Protein AF-A0A3R5WMZ9-F1 (afdb_monomer_lite)

pLDDT: mean 97.17, std 2.3, range [86.62, 98.5]

Radius of gyration: 12.24 Å; chains: 1; bounding box: 23×17×29 Å

Foldseek 3Di:
DDWDAQDWDADPVGRTPDGGDTDDDDPPDDDDDDD

Organism: NCBI:txid33043

Sequence (35 aa):
MIELENVSMTYPGGIEALKNVNINIEKGEFVFIVG

Secondary structure (DSSP, 8-state):
-EEEEEEEEE-TTS-EEEEEEEEEE-TT-------

InterPro domains:
  IPR027417 P-loop containing nucleoside triphosphate hydrolase [G3DSA:3.40.50.300] (1-35)
  IPR027417 P-loop containing nucleoside triphosphate hydrolase [SSF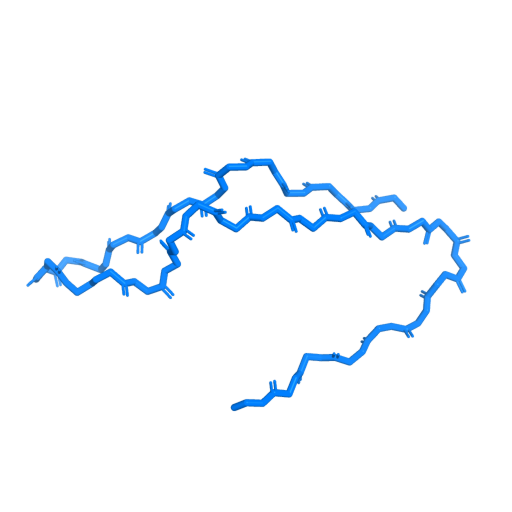52540] (1-35)

Structure (mmCIF, N/CA/C/O backbone):
data_AF-A0A3R5WMZ9-F1
#
_entry.id   AF-A0A3R5WMZ9-F1
#
loop_
_atom_site.group_PDB
_atom_site.id
_atom_site.type_symbol
_atom_site.label_atom_id
_atom_site.label_alt_id
_atom_site.label_comp_id
_atom_site.label_asym_id
_atom_site.label_entity_id
_atom_site.label_seq_id
_atom_site.pdbx_PDB_ins_code
_atom_site.Cartn_x
_atom_site.Cartn_y
_atom_site.Cartn_z
_atom_site.occupancy
_atom_site.B_iso_or_equiv
_atom_site.auth_seq_id
_atom_site.auth_comp_id
_atom_site.auth_asym_id
_atom_site.auth_atom_id
_atom_site.pdbx_PDB_model_num
ATOM 1 N N . MET A 1 1 ? -0.929 -0.461 14.030 1.00 90.88 1 MET A N 1
ATOM 2 C CA . MET A 1 1 ? 0.448 -0.091 13.703 1.00 90.88 1 MET A CA 1
ATOM 3 C C . MET A 1 1 ? 0.966 -1.119 12.726 1.00 90.88 1 MET A C 1
ATOM 5 O O . MET A 1 1 ? 1.188 -2.264 13.107 1.00 90.88 1 MET A O 1
ATOM 9 N N . ILE A 1 2 ? 1.009 -0.723 11.461 1.00 97.56 2 ILE A N 1
ATOM 10 C CA . ILE A 1 2 ? 1.702 -1.413 10.377 1.00 97.56 2 ILE A CA 1
ATOM 11 C C . ILE A 1 2 ? 2.710 -0.405 9.847 1.00 97.56 2 ILE A C 1
ATOM 13 O O . ILE A 1 2 ? 2.325 0.721 9.544 1.00 97.56 2 ILE A O 1
ATOM 17 N N . GLU A 1 3 ? 3.965 -0.818 9.730 1.00 98.12 3 GLU A N 1
ATOM 18 C CA . GLU A 1 3 ? 5.047 0.029 9.249 1.00 98.12 3 GLU A CA 1
ATOM 19 C C . GLU A 1 3 ? 5.842 -0.726 8.183 1.00 98.12 3 GLU A C 1
ATOM 21 O O . GLU A 1 3 ? 6.247 -1.875 8.370 1.00 98.12 3 GLU A O 1
ATOM 26 N N . LEU A 1 4 ? 6.004 -0.085 7.031 1.00 98.38 4 LEU A N 1
ATOM 27 C CA . LEU A 1 4 ? 6.851 -0.518 5.933 1.00 98.38 4 LEU A CA 1
ATOM 28 C C . LEU A 1 4 ? 7.849 0.609 5.692 1.00 98.38 4 LEU A C 1
ATOM 30 O O . LEU A 1 4 ? 7.443 1.708 5.320 1.00 98.38 4 LEU A O 1
ATOM 34 N N . GLU A 1 5 ? 9.134 0.326 5.881 1.00 98.19 5 GLU A N 1
ATOM 35 C CA . GLU A 1 5 ? 10.215 1.286 5.661 1.00 98.19 5 GLU A CA 1
ATOM 36 C C . GLU A 1 5 ? 11.079 0.854 4.481 1.00 98.19 5 GLU A C 1
ATOM 38 O O . GLU A 1 5 ? 11.604 -0.260 4.448 1.00 98.19 5 GLU A O 1
ATOM 43 N N . ASN A 1 6 ? 11.246 1.758 3.516 1.00 98.50 6 ASN A N 1
ATOM 44 C CA . ASN A 1 6 ? 12.110 1.604 2.346 1.00 98.50 6 ASN A CA 1
ATOM 45 C C . ASN A 1 6 ? 11.940 0.261 1.611 1.00 98.50 6 ASN A C 1
ATOM 47 O O . ASN A 1 6 ? 12.896 -0.321 1.086 1.00 98.50 6 ASN A O 1
ATOM 51 N N . VAL A 1 7 ? 10.707 -0.248 1.560 1.00 98.25 7 VAL A N 1
ATOM 52 C CA . VAL A 1 7 ? 10.420 -1.573 1.016 1.00 98.25 7 VAL A CA 1
ATOM 53 C C . VAL A 1 7 ? 10.574 -1.547 -0.494 1.00 98.25 7 VAL A C 1
ATOM 55 O O . VAL A 1 7 ? 9.890 -0.814 -1.208 1.00 98.25 7 VAL A O 1
ATOM 58 N N . SER A 1 8 ? 11.473 -2.390 -0.984 1.00 98.38 8 SER A N 1
ATOM 59 C CA . SER A 1 8 ? 11.679 -2.627 -2.407 1.00 98.38 8 SER A CA 1
ATOM 60 C C . SER A 1 8 ? 11.535 -4.115 -2.689 1.00 98.38 8 SER A C 1
ATOM 62 O O . SER A 1 8 ? 11.955 -4.948 -1.887 1.00 98.38 8 SER A O 1
ATOM 64 N N . MET A 1 9 ? 10.926 -4.452 -3.820 1.00 97.88 9 MET A N 1
ATOM 65 C CA . MET A 1 9 ? 10.699 -5.834 -4.223 1.00 97.88 9 MET A CA 1
ATOM 66 C C . MET A 1 9 ? 10.920 -5.966 -5.717 1.00 97.88 9 MET A C 1
ATOM 68 O O . MET A 1 9 ? 10.314 -5.242 -6.504 1.00 97.88 9 MET A O 1
ATOM 72 N N . THR A 1 10 ? 11.732 -6.947 -6.093 1.00 98.31 10 THR A N 1
ATOM 73 C CA . THR A 1 10 ? 12.026 -7.276 -7.485 1.00 98.31 10 THR A CA 1
ATOM 74 C C . THR A 1 10 ? 11.730 -8.748 -7.699 1.00 98.31 10 THR A C 1
ATOM 76 O O . THR A 1 10 ? 12.265 -9.604 -6.993 1.00 98.31 10 THR A O 1
ATOM 79 N N . TYR A 1 11 ? 10.875 -9.059 -8.669 1.00 97.81 11 TYR A N 1
ATOM 80 C CA . TYR A 1 11 ? 10.603 -10.448 -9.020 1.00 97.81 11 TYR A CA 1
ATOM 81 C C . TYR A 1 11 ? 11.830 -11.105 -9.670 1.00 97.81 11 TYR A C 1
ATOM 83 O O . TYR A 1 11 ? 12.613 -10.425 -10.348 1.00 97.81 11 TYR A O 1
ATOM 91 N N . PRO A 1 12 ? 11.983 -12.438 -9.549 1.00 95.94 12 PRO A N 1
ATOM 92 C CA . PRO A 1 12 ? 12.916 -13.186 -10.384 1.00 95.94 12 PRO A CA 1
ATOM 93 C C . PRO A 1 12 ? 12.632 -12.882 -11.865 1.00 95.94 12 PRO A C 1
ATOM 95 O O . PRO A 1 12 ? 11.530 -13.124 -12.348 1.00 95.94 12 PRO A O 1
ATOM 98 N N . GLY A 1 13 ? 13.599 -12.279 -12.561 1.00 95.25 13 GLY A N 1
ATOM 99 C CA . GLY A 1 13 ? 13.409 -11.704 -13.903 1.00 95.25 13 GLY A CA 1
ATOM 100 C C . GLY A 1 13 ? 13.658 -10.193 -13.985 1.00 95.25 13 GLY A C 1
ATOM 101 O O . GLY A 1 13 ? 13.687 -9.646 -15.081 1.00 95.25 13 GLY A O 1
ATOM 102 N N . GLY A 1 14 ? 13.892 -9.524 -12.851 1.00 96.44 14 GLY A N 1
ATOM 103 C CA . GLY A 1 14 ? 14.373 -8.138 -12.808 1.00 96.44 14 GLY A CA 1
ATOM 104 C C . GLY A 1 14 ? 13.278 -7.070 -12.855 1.00 96.44 14 GLY A C 1
ATOM 105 O O . GLY A 1 14 ? 13.594 -5.886 -12.919 1.00 96.44 14 GLY A O 1
ATOM 106 N N . ILE A 1 15 ? 12.003 -7.464 -12.801 1.00 97.81 15 ILE A N 1
ATOM 107 C CA . ILE A 1 15 ? 10.878 -6.523 -12.751 1.00 97.81 15 ILE A CA 1
ATOM 108 C C . ILE A 1 15 ? 10.754 -5.968 -11.329 1.00 97.81 15 ILE A C 1
ATOM 110 O O . ILE A 1 15 ? 10.472 -6.718 -10.392 1.00 97.81 15 ILE A O 1
ATOM 114 N N . GLU A 1 16 ? 10.955 -4.658 -11.182 1.00 97.81 16 GLU A N 1
ATOM 115 C CA . GLU A 1 16 ? 10.784 -3.919 -9.927 1.00 97.81 16 GLU A CA 1
ATOM 116 C C . GLU A 1 16 ? 9.284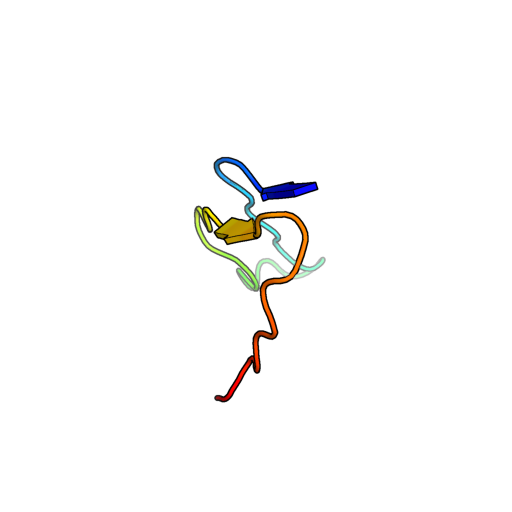 -3.734 -9.638 1.00 97.81 16 GLU A C 1
ATOM 118 O O . GLU A 1 16 ? 8.597 -2.968 -10.311 1.00 97.81 16 GLU A O 1
ATOM 123 N N . ALA A 1 17 ? 8.767 -4.484 -8.664 1.00 97.75 17 ALA A N 1
ATOM 124 C CA . ALA A 1 17 ? 7.363 -4.476 -8.255 1.00 97.75 17 ALA A CA 1
ATOM 125 C C . ALA A 1 17 ? 7.063 -3.398 -7.208 1.00 97.75 17 ALA A C 1
ATOM 127 O O . ALA A 1 17 ? 6.000 -2.787 -7.234 1.00 97.75 17 ALA A O 1
ATOM 128 N N . LEU A 1 18 ? 8.000 -3.165 -6.288 1.00 98.12 18 LEU A N 1
ATOM 129 C CA . LEU A 1 18 ? 7.943 -2.091 -5.300 1.00 98.12 18 LEU A CA 1
ATOM 130 C C . LEU A 1 18 ? 9.272 -1.348 -5.337 1.00 98.12 18 LEU A C 1
ATOM 132 O O . LEU A 1 18 ? 10.328 -1.982 -5.301 1.00 98.12 18 LEU A O 1
ATOM 136 N N . LYS A 1 19 ? 9.215 -0.018 -5.378 1.00 98.00 19 LYS A N 1
ATOM 137 C CA . LYS A 1 19 ? 10.392 0.849 -5.425 1.00 98.00 19 LYS A CA 1
ATOM 138 C C . LYS A 1 19 ? 10.385 1.792 -4.229 1.00 98.00 19 LYS A C 1
ATOM 140 O O . LYS A 1 19 ? 9.692 2.806 -4.258 1.00 98.00 19 LYS A O 1
ATOM 145 N N . ASN A 1 20 ? 11.172 1.464 -3.207 1.00 98.38 20 ASN A N 1
ATOM 146 C CA . ASN A 1 20 ? 11.375 2.288 -2.015 1.00 98.38 20 ASN A CA 1
ATOM 147 C C . ASN A 1 20 ? 10.069 2.803 -1.369 1.00 98.38 20 ASN A C 1
ATOM 149 O O . ASN A 1 20 ? 9.894 4.001 -1.131 1.00 98.38 20 ASN A O 1
ATOM 153 N N . VAL A 1 21 ? 9.122 1.896 -1.134 1.00 98.25 21 VAL A N 1
ATOM 154 C CA . VAL A 1 21 ? 7.796 2.216 -0.599 1.00 98.25 21 VAL A CA 1
ATOM 155 C C . VAL A 1 21 ? 7.864 2.381 0.917 1.00 98.25 21 VAL A C 1
ATOM 157 O O . VAL A 1 21 ? 8.407 1.527 1.616 1.00 98.25 21 VAL A O 1
ATOM 160 N N . ASN A 1 22 ? 7.274 3.470 1.4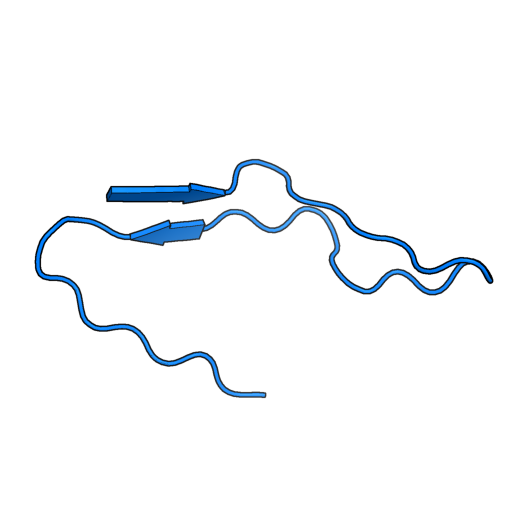12 1.00 98.31 22 ASN A N 1
ATOM 161 C CA . ASN A 1 22 ? 7.150 3.776 2.833 1.00 98.31 22 ASN A CA 1
ATOM 162 C C . ASN A 1 22 ? 5.666 3.926 3.187 1.00 98.31 22 ASN A C 1
ATOM 164 O O . ASN A 1 22 ? 4.971 4.731 2.565 1.00 98.31 22 ASN A O 1
ATOM 168 N N . ILE A 1 23 ? 5.175 3.143 4.148 1.00 98.12 23 ILE A N 1
ATOM 169 C CA . ILE A 1 23 ? 3.778 3.166 4.605 1.00 98.12 23 ILE A CA 1
ATOM 170 C C . ILE A 1 23 ? 3.772 3.094 6.131 1.00 98.12 23 ILE A C 1
ATOM 172 O O . ILE A 1 23 ? 4.333 2.162 6.698 1.00 98.12 23 ILE A O 1
ATOM 176 N N . ASN A 1 24 ? 3.078 4.029 6.775 1.00 98.19 24 ASN A N 1
ATOM 177 C CA . ASN A 1 24 ? 2.715 3.939 8.186 1.00 98.19 24 ASN A CA 1
ATOM 178 C C . ASN A 1 24 ? 1.185 3.924 8.303 1.00 98.19 24 ASN A C 1
ATOM 180 O O . ASN A 1 24 ? 0.525 4.768 7.698 1.00 98.19 24 ASN A O 1
ATOM 184 N N . ILE A 1 25 ? 0.638 2.954 9.041 1.00 98.31 25 ILE A N 1
ATOM 185 C CA . ILE A 1 25 ? -0.794 2.838 9.342 1.00 98.31 25 ILE A CA 1
ATOM 186 C C . ILE A 1 25 ? -0.982 2.681 10.849 1.00 98.31 25 ILE A C 1
ATOM 188 O O . ILE A 1 25 ? -0.630 1.658 11.460 1.00 98.31 25 ILE A O 1
ATOM 192 N N . GLU A 1 26 ? -1.616 3.676 11.448 1.00 98.25 26 GLU A N 1
ATOM 193 C CA . GLU A 1 26 ?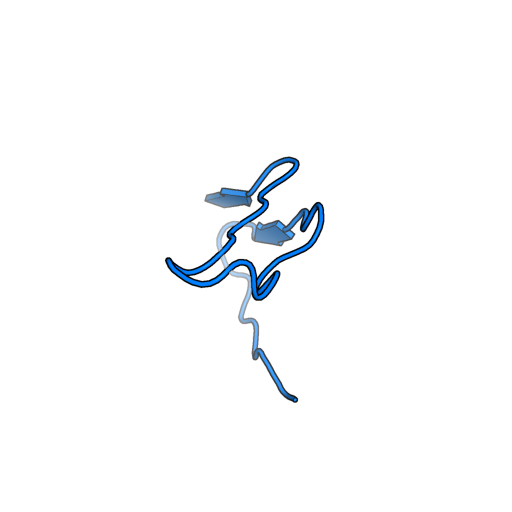 -1.863 3.747 12.877 1.00 98.25 26 GLU A CA 1
ATOM 194 C C . GLU A 1 26 ? -3.072 2.914 13.311 1.00 98.25 26 GLU A C 1
ATOM 196 O O . GLU A 1 26 ? -3.904 2.446 12.528 1.00 98.25 26 GLU A O 1
ATOM 201 N N . LYS A 1 27 ? -3.167 2.650 14.617 1.00 97.50 27 LYS A N 1
ATOM 202 C CA . LYS A 1 27 ? -4.298 1.887 15.159 1.00 97.50 27 LYS A CA 1
ATOM 203 C C . LYS A 1 27 ? -5.602 2.668 14.958 1.00 97.50 27 LYS A C 1
ATOM 205 O O . LYS A 1 27 ? -5.772 3.739 15.525 1.00 97.50 27 LYS A O 1
ATOM 210 N N . GLY A 1 28 ? -6.552 2.063 14.249 1.00 97.81 28 GLY A N 1
ATOM 211 C CA . GLY A 1 28 ? -7.873 2.644 13.987 1.00 97.81 28 GLY A CA 1
ATOM 212 C C . GLY A 1 28 ? -7.999 3.306 12.616 1.00 97.81 28 GLY A C 1
ATOM 213 O O . GLY A 1 28 ? -9.109 3.663 12.232 1.00 97.81 28 GLY A O 1
ATOM 214 N N . GLU A 1 29 ? -6.906 3.422 11.862 1.00 98.00 29 GLU A N 1
ATOM 215 C CA . GLU A 1 29 ? -6.965 3.854 10.470 1.00 98.00 29 GLU A CA 1
ATOM 216 C C . GLU A 1 29 ? -7.533 2.753 9.570 1.00 98.00 29 GLU A C 1
ATOM 218 O O . GLU A 1 29 ? -7.314 1.557 9.784 1.00 98.00 29 GLU A O 1
ATOM 223 N N . PHE A 1 30 ? -8.280 3.176 8.551 1.00 97.44 30 PHE A N 1
ATOM 224 C CA . PHE A 1 30 ? -8.892 2.297 7.563 1.00 97.44 30 PHE A CA 1
ATOM 225 C C . PHE A 1 30 ? -8.457 2.745 6.169 1.00 97.44 30 PHE A C 1
ATOM 227 O O . PHE A 1 30 ? -8.846 3.815 5.703 1.00 97.44 30 PHE A O 1
ATOM 234 N N . VAL A 1 31 ? -7.604 1.944 5.532 1.00 97.38 31 VAL A N 1
ATOM 235 C CA . VAL A 1 31 ? -6.881 2.318 4.310 1.00 97.38 31 VAL A CA 1
ATOM 236 C C . VAL A 1 31 ? -7.292 1.410 3.156 1.00 97.38 31 VAL A C 1
ATOM 238 O O . VAL A 1 31 ? -7.346 0.190 3.304 1.00 97.38 31 VAL A O 1
ATOM 241 N N . PHE A 1 32 ? -7.529 2.012 1.991 1.00 97.69 32 PHE A N 1
ATOM 242 C CA . PHE A 1 32 ? -7.680 1.305 0.723 1.00 97.69 32 PHE A CA 1
ATOM 243 C C . PHE A 1 32 ? -6.446 1.528 -0.144 1.00 97.69 32 PHE A C 1
ATOM 245 O O . PHE A 1 32 ? -5.956 2.650 -0.257 1.00 97.69 32 PHE A O 1
ATOM 252 N N . ILE A 1 33 ? -5.983 0.464 -0.794 1.00 96.44 33 ILE A N 1
ATOM 253 C CA . ILE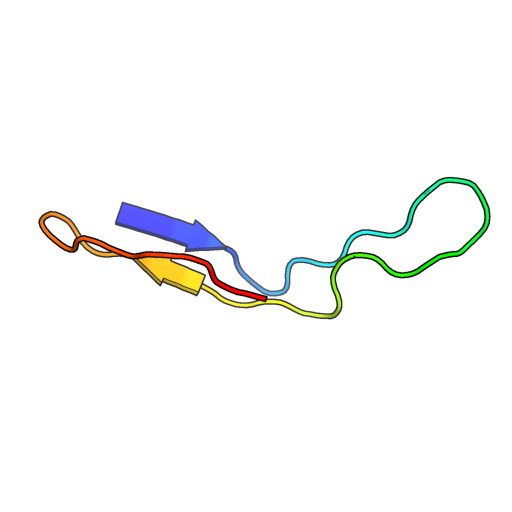 A 1 33 ? -4.977 0.543 -1.853 1.00 96.44 33 ILE A CA 1
ATOM 254 C C . ILE A 1 33 ? -5.725 0.436 -3.178 1.00 96.44 33 ILE A C 1
ATOM 256 O O . ILE A 1 33 ? -6.508 -0.493 -3.374 1.00 96.44 33 ILE A O 1
ATOM 260 N N . VAL A 1 34 ? -5.511 1.406 -4.061 1.00 94.75 34 VAL A N 1
ATOM 261 C CA . VAL A 1 34 ? -6.154 1.493 -5.376 1.00 94.75 34 VAL A CA 1
ATOM 262 C C . VAL A 1 34 ? -5.103 1.794 -6.438 1.00 94.75 34 VAL A C 1
ATOM 264 O O . VAL A 1 34 ? -4.138 2.509 -6.162 1.00 94.75 34 VAL A O 1
ATOM 267 N N . GLY A 1 35 ? -5.298 1.248 -7.635 1.00 86.62 35 GLY A N 1
ATOM 268 C CA . GLY A 1 35 ? -4.327 1.282 -8.729 1.00 86.62 35 GLY A CA 1
ATOM 269 C C . GLY A 1 35 ? -4.302 -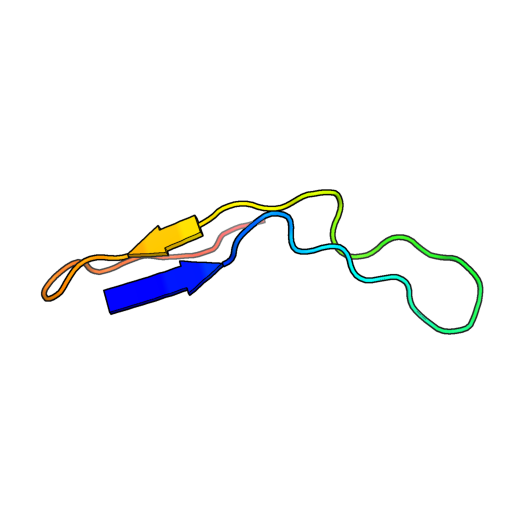0.033 -9.485 1.00 86.62 35 GLY A C 1
ATOM 270 O O . GLY A 1 35 ? -4.620 -1.068 -8.858 1.00 86.62 35 GLY A O 1
#